Protein AF-A0A399UCQ7-F1 (afdb_monomer_lite)

pLDDT: mean 84.66, std 11.39, range [47.06, 95.5]

Radius of gyration: 17.12 Å; chains: 1; bounding box: 41×11×47 Å

Foldseek 3Di:
DLVVVLVVLLVVLVVLLVVLVVQLVVLVPDPDPCSVVSNVVSVVSNVVSNVVSVVSNVVSVVSVVVCPVVVDD

Secondary structure (DSSP, 8-state):
-HHHHHHHHHHHHHHHHHHHHHHHHHHHH--STTHHHHHHHHHHHHHHHHHHHHHHHHHHHHHHHHHHHHS--

Sequence (73 aa):
MAGLLVIIIWMGCVYLVLKGISILQIGMASNNASRGGLIAIGFAALTVSIIAALFFLRASGEQASALSSLGGF

Structure (mmCIF, N/CA/C/O backbone):
data_AF-A0A399UCQ7-F1
#
_entry.id   AF-A0A399UCQ7-F1
#
loop_
_atom_site.group_PDB
_atom_site.id
_atom_site.type_symbol
_atom_site.label_atom_id
_atom_site.label_alt_id
_atom_site.label_comp_id
_atom_site.label_asym_id
_atom_site.label_entity_id
_atom_site.label_seq_id
_atom_site.pdbx_PDB_ins_code
_atom_site.Cartn_x
_atom_site.Cartn_y
_atom_site.Cartn_z
_atom_site.occupancy
_atom_site.B_iso_or_equiv
_atom_site.auth_seq_id
_atom_site.auth_comp_id
_atom_site.auth_asym_id
_atom_site.auth_atom_id
_atom_site.pdbx_PDB_model_num
ATOM 1 N N . MET A 1 1 ? 21.146 7.304 -14.555 1.00 57.50 1 MET A N 1
ATOM 2 C CA . MET A 1 1 ? 20.512 7.472 -13.221 1.00 57.50 1 MET A CA 1
ATOM 3 C C . MET A 1 1 ? 19.017 7.133 -13.195 1.00 57.50 1 MET A C 1
ATOM 5 O O . MET A 1 1 ? 18.497 6.887 -12.116 1.00 57.50 1 MET A O 1
ATOM 9 N N . ALA A 1 2 ? 18.327 7.052 -14.340 1.00 64.56 2 ALA A N 1
ATOM 10 C CA . ALA A 1 2 ? 16.899 6.717 -14.393 1.00 64.56 2 ALA A CA 1
ATOM 11 C C . ALA A 1 2 ? 16.541 5.317 -13.839 1.00 64.56 2 ALA A C 1
ATOM 13 O O . ALA A 1 2 ? 15.486 5.164 -13.238 1.00 64.56 2 ALA A O 1
ATOM 14 N N . GLY A 1 3 ? 17.440 4.325 -13.912 1.00 69.62 3 GLY A N 1
ATOM 15 C CA . GLY A 1 3 ? 17.218 3.025 -13.256 1.00 69.62 3 GLY A CA 1
ATOM 16 C C . GLY A 1 3 ? 17.083 3.121 -11.728 1.00 69.62 3 GLY A C 1
ATOM 17 O O . GLY A 1 3 ? 16.291 2.402 -11.128 1.00 69.62 3 GLY A O 1
ATOM 18 N N . L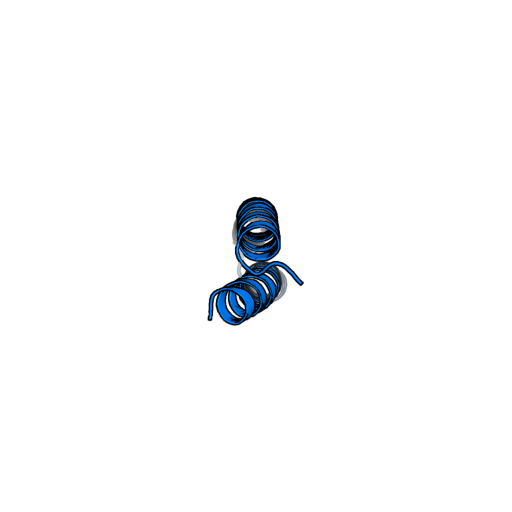EU A 1 4 ? 17.787 4.067 -11.097 1.00 79.38 4 LEU A N 1
ATOM 19 C CA . LEU A 1 4 ? 17.704 4.306 -9.653 1.00 79.38 4 LEU A CA 1
ATOM 20 C C . LEU A 1 4 ? 16.369 4.981 -9.283 1.00 79.38 4 LEU A C 1
ATOM 22 O O . LEU A 1 4 ? 15.766 4.634 -8.272 1.00 79.38 4 LEU A O 1
ATOM 26 N N . LEU A 1 5 ? 15.854 5.865 -10.148 1.00 79.06 5 LEU A N 1
ATOM 27 C CA . LEU A 1 5 ? 14.516 6.454 -10.002 1.00 79.06 5 LEU A CA 1
ATOM 28 C C . LEU A 1 5 ? 13.409 5.396 -10.063 1.00 79.06 5 LEU A C 1
ATOM 30 O O . LEU A 1 5 ? 12.513 5.423 -9.226 1.00 79.06 5 LEU A O 1
ATOM 34 N N . VAL A 1 6 ? 13.498 4.431 -10.984 1.00 81.44 6 VAL A N 1
ATOM 35 C CA . VAL A 1 6 ? 12.530 3.323 -11.070 1.00 81.44 6 VAL A CA 1
ATOM 36 C C . VAL A 1 6 ? 12.504 2.527 -9.763 1.00 81.44 6 VAL A C 1
ATOM 38 O O . VAL A 1 6 ? 11.429 2.277 -9.223 1.00 81.44 6 VAL A O 1
ATOM 41 N N . ILE A 1 7 ? 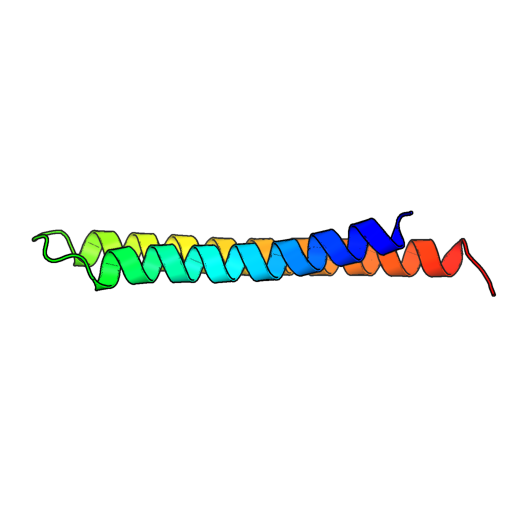13.672 2.189 -9.206 1.00 85.31 7 ILE A N 1
ATOM 42 C CA . ILE A 1 7 ? 13.767 1.458 -7.932 1.00 85.31 7 ILE A CA 1
ATOM 43 C C . ILE A 1 7 ? 13.150 2.269 -6.782 1.00 85.31 7 ILE A C 1
ATOM 45 O O . ILE A 1 7 ? 12.370 1.723 -6.002 1.00 85.31 7 ILE A O 1
ATOM 49 N N . ILE A 1 8 ? 13.435 3.574 -6.697 1.00 87.62 8 ILE A N 1
ATOM 50 C CA . ILE A 1 8 ? 12.845 4.451 -5.673 1.00 87.62 8 ILE A CA 1
ATOM 51 C C . ILE A 1 8 ? 11.319 4.503 -5.805 1.00 87.62 8 ILE A C 1
ATOM 53 O O . ILE A 1 8 ? 10.628 4.429 -4.791 1.00 87.62 8 ILE A O 1
ATOM 57 N N . ILE A 1 9 ? 10.775 4.592 -7.024 1.00 89.12 9 ILE A N 1
ATOM 58 C CA . ILE A 1 9 ? 9.320 4.621 -7.227 1.00 89.12 9 ILE A CA 1
ATOM 59 C C . ILE A 1 9 ? 8.693 3.282 -6.831 1.00 89.12 9 ILE A C 1
ATOM 61 O O . ILE A 1 9 ? 7.658 3.274 -6.166 1.00 89.12 9 ILE A O 1
ATOM 65 N N . TRP A 1 10 ? 9.332 2.154 -7.148 1.00 86.69 10 TRP A N 1
ATOM 66 C CA . TRP A 1 10 ? 8.888 0.833 -6.695 1.00 86.69 10 TRP A CA 1
ATOM 67 C C . TRP A 1 10 ? 8.845 0.731 -5.167 1.00 86.69 10 TRP A C 1
ATOM 69 O O . TRP A 1 10 ? 7.827 0.328 -4.601 1.00 86.69 10 TRP A O 1
ATOM 79 N N . MET A 1 11 ? 9.909 1.163 -4.486 1.00 91.12 11 MET A N 1
ATOM 80 C CA . MET A 1 11 ? 9.941 1.217 -3.020 1.00 91.12 11 MET A CA 1
ATOM 81 C C . MET A 1 11 ? 8.876 2.173 -2.464 1.00 91.12 11 MET A C 1
ATOM 83 O O . MET A 1 11 ? 8.213 1.856 -1.476 1.00 91.12 11 MET A O 1
ATOM 87 N N . GLY A 1 12 ? 8.661 3.311 -3.128 1.00 89.94 12 GLY A N 1
ATOM 88 C CA . GLY A 1 12 ? 7.622 4.281 -2.796 1.00 89.94 12 GLY A CA 1
ATOM 89 C C . GLY A 1 12 ? 6.210 3.710 -2.923 1.00 89.94 12 GLY A C 1
ATOM 90 O O . GLY A 1 12 ? 5.388 3.946 -2.044 1.00 89.94 12 GLY A O 1
ATOM 91 N N . CYS A 1 13 ? 5.938 2.903 -3.953 1.00 92.69 13 CYS A N 1
ATOM 92 C CA . CYS A 1 13 ? 4.653 2.222 -4.141 1.00 92.69 13 CYS A CA 1
ATOM 93 C C . CYS A 1 13 ? 4.365 1.246 -2.996 1.00 92.69 13 CYS A C 1
ATOM 95 O O . CYS A 1 13 ? 3.276 1.269 -2.421 1.00 92.69 13 CYS A O 1
ATOM 97 N N . VAL A 1 14 ? 5.356 0.432 -2.619 1.00 91.50 14 VAL A N 1
ATOM 98 C CA . VAL A 1 14 ? 5.243 -0.484 -1.473 1.00 91.50 14 VAL A CA 1
ATOM 99 C C . VAL A 1 14 ? 4.995 0.301 -0.184 1.00 91.50 14 VAL A C 1
ATOM 101 O O . VAL A 1 14 ? 4.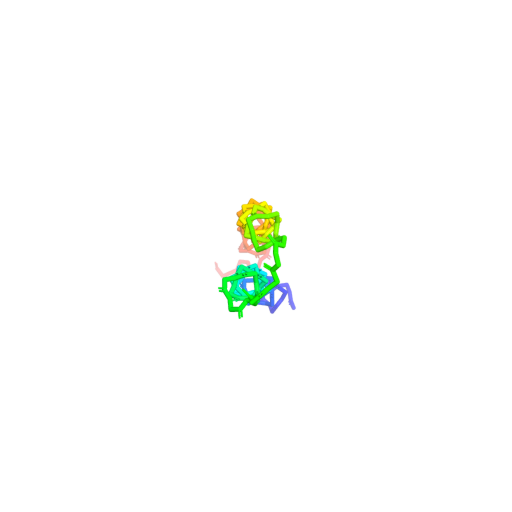081 -0.025 0.575 1.00 91.50 14 VAL A O 1
ATOM 104 N N . TYR A 1 15 ? 5.749 1.380 0.040 1.00 94.06 15 TYR A N 1
ATOM 105 C CA . TYR A 1 15 ? 5.570 2.249 1.201 1.00 94.06 15 TYR A CA 1
ATOM 106 C C . TYR A 1 15 ? 4.167 2.871 1.263 1.00 94.06 15 TYR A C 1
ATOM 108 O O . TYR A 1 15 ? 3.557 2.902 2.331 1.00 94.06 15 TYR A O 1
ATOM 116 N N . LEU A 1 16 ? 3.623 3.319 0.128 1.00 93.56 16 LEU A N 1
ATOM 117 C CA . LEU A 1 16 ? 2.282 3.905 0.022 1.00 93.56 16 LEU A CA 1
ATOM 118 C C . LEU A 1 16 ? 1.194 2.923 0.477 1.00 93.56 16 LEU A C 1
ATOM 120 O O . LEU A 1 16 ? 0.298 3.289 1.243 1.00 93.56 16 LEU A O 1
ATOM 124 N N . VAL A 1 17 ? 1.301 1.659 0.062 1.00 94.31 17 VAL A N 1
ATOM 125 C CA . VAL A 1 17 ? 0.366 0.602 0.472 1.00 94.31 17 VAL A CA 1
ATOM 126 C C . VAL A 1 17 ? 0.514 0.296 1.963 1.00 94.31 17 VAL A C 1
ATOM 128 O O . VAL A 1 17 ? -0.484 0.305 2.685 1.00 94.31 17 VAL A O 1
ATOM 131 N N . LEU A 1 18 ? 1.744 0.114 2.457 1.00 94.94 18 LEU A N 1
ATOM 132 C CA . LEU A 1 18 ? 2.009 -0.110 3.886 1.00 94.94 18 LEU A CA 1
ATOM 133 C C . LEU A 1 18 ? 1.478 1.038 4.753 1.00 94.94 18 LEU A C 1
ATOM 135 O O . LEU A 1 18 ? 0.917 0.811 5.829 1.00 94.94 18 LEU A O 1
ATOM 139 N N . LYS A 1 19 ? 1.588 2.277 4.271 1.00 93.31 19 LYS A N 1
ATOM 140 C CA . LYS A 1 19 ? 1.042 3.448 4.953 1.00 93.31 19 LYS A CA 1
ATOM 141 C C . LYS A 1 19 ? -0.485 3.405 5.017 1.00 93.31 19 LYS A C 1
ATOM 143 O O . LYS A 1 19 ? -1.040 3.669 6.080 1.00 93.31 19 LYS A O 1
ATOM 148 N N . GLY A 1 20 ? -1.152 3.021 3.926 1.00 91.06 20 GLY A N 1
ATOM 149 C CA . GLY A 1 20 ? -2.603 2.802 3.904 1.00 91.06 20 GLY A CA 1
ATOM 150 C C . GLY A 1 20 ? -3.052 1.751 4.924 1.00 91.06 20 GLY A C 1
ATOM 151 O O . GLY A 1 20 ? -3.987 1.991 5.688 1.00 91.06 20 GLY A O 1
ATOM 152 N N . ILE A 1 21 ? -2.326 0.631 5.017 1.00 95.06 21 ILE A N 1
ATOM 153 C CA . ILE A 1 21 ? -2.583 -0.424 6.014 1.00 95.06 21 ILE A CA 1
ATOM 154 C C . ILE A 1 21 ? -2.426 0.125 7.437 1.00 95.06 21 ILE A C 1
ATOM 156 O O . ILE A 1 21 ? -3.267 -0.135 8.295 1.00 95.06 21 ILE A O 1
ATOM 160 N N . SER A 1 22 ? -1.396 0.938 7.679 1.00 93.50 22 SER A N 1
ATOM 161 C CA . SER A 1 22 ? -1.146 1.557 8.988 1.00 93.50 22 SER A CA 1
ATOM 162 C C . SER A 1 22 ? -2.315 2.447 9.436 1.00 93.50 22 SER A C 1
ATOM 164 O O . SER A 1 22 ? -2.717 2.416 10.595 1.00 93.50 22 SER A O 1
ATOM 166 N N . ILE A 1 23 ? -2.897 3.224 8.515 1.00 92.56 23 ILE A N 1
ATOM 167 C CA . ILE A 1 23 ? -4.055 4.091 8.798 1.00 92.56 23 ILE A CA 1
ATOM 168 C C . ILE A 1 23 ? -5.292 3.248 9.136 1.00 92.56 23 ILE A C 1
ATOM 170 O O . ILE A 1 23 ? -6.007 3.558 10.090 1.00 92.56 23 ILE A O 1
ATOM 174 N N . LEU A 1 24 ? -5.519 2.153 8.406 1.00 92.69 24 LEU A N 1
ATOM 175 C CA . LEU A 1 24 ? -6.605 1.220 8.709 1.00 92.69 24 LEU A CA 1
ATOM 176 C C . LEU A 1 24 ? -6.429 0.575 10.094 1.00 92.69 24 LEU A C 1
ATOM 178 O O . LEU A 1 24 ? -7.386 0.509 10.864 1.00 92.69 24 LEU A O 1
ATOM 182 N N . GLN A 1 25 ? -5.207 0.169 10.446 1.00 92.62 25 GLN A N 1
ATOM 183 C CA . GLN A 1 25 ? -4.890 -0.396 11.761 1.00 92.62 25 GLN A CA 1
ATOM 184 C C . GLN A 1 25 ? -5.158 0.592 12.904 1.00 92.62 25 GLN A C 1
ATOM 186 O O . GLN A 1 25 ? -5.711 0.189 13.927 1.00 92.62 25 GLN A O 1
ATOM 191 N N . ILE A 1 26 ? -4.849 1.881 12.722 1.00 91.06 26 ILE A N 1
ATOM 192 C CA . ILE A 1 26 ? -5.181 2.932 13.700 1.00 91.06 26 ILE A CA 1
ATOM 193 C C . ILE A 1 26 ? -6.699 3.004 13.922 1.00 91.06 26 ILE A C 1
ATOM 195 O O . ILE A 1 26 ? -7.156 3.066 15.064 1.00 91.06 26 ILE A O 1
ATOM 199 N N . GLY A 1 27 ? -7.491 2.941 12.848 1.00 88.38 27 GLY A N 1
ATOM 200 C CA . GLY A 1 27 ? -8.952 2.905 12.944 1.00 88.38 27 GLY A CA 1
ATOM 201 C C . GLY A 1 27 ? -9.474 1.652 13.657 1.00 88.38 27 GLY A C 1
ATOM 202 O O . GLY A 1 27 ? -10.374 1.745 14.490 1.00 88.38 27 GLY A O 1
ATOM 203 N N . MET A 1 28 ? -8.876 0.487 13.390 1.00 88.19 28 MET A N 1
ATOM 204 C CA . MET A 1 28 ? -9.260 -0.785 14.015 1.00 88.19 28 MET A CA 1
ATOM 205 C C . MET A 1 28 ? -8.919 -0.856 15.506 1.00 88.19 28 MET A C 1
ATOM 207 O O . MET A 1 28 ? -9.712 -1.414 16.271 1.00 88.19 28 MET A O 1
ATOM 211 N N . ALA A 1 29 ? -7.774 -0.297 15.905 1.00 90.56 29 ALA A N 1
ATOM 212 C CA . ALA A 1 29 ? -7.304 -0.246 17.288 1.00 90.56 29 ALA A CA 1
ATOM 213 C C . ALA A 1 29 ? -7.969 0.868 18.118 1.00 90.56 29 ALA A C 1
ATOM 215 O O . ALA A 1 29 ? -7.803 0.914 19.335 1.00 90.56 29 ALA A O 1
ATOM 216 N N . SER A 1 30 ? -8.725 1.770 17.483 1.00 86.81 30 SER A N 1
ATOM 217 C CA . SER A 1 30 ? -9.426 2.843 18.184 1.00 86.81 30 SER A CA 1
ATOM 218 C C . SER A 1 30 ? -10.558 2.299 19.059 1.00 86.81 30 SER A C 1
ATOM 220 O O . SER A 1 30 ? -11.384 1.511 18.599 1.00 86.81 30 SER A O 1
ATOM 222 N N . ASN A 1 31 ? -10.632 2.777 20.305 1.00 84.06 31 ASN A N 1
ATOM 223 C CA . ASN A 1 31 ? -11.693 2.440 21.261 1.00 84.06 31 ASN A CA 1
ATOM 224 C C . ASN A 1 31 ? -12.773 3.540 21.373 1.00 84.06 31 ASN A C 1
ATOM 226 O O . ASN A 1 31 ? -13.502 3.618 22.357 1.00 84.06 31 ASN A O 1
ATOM 230 N N . ASN A 1 32 ? -12.849 4.434 20.382 1.00 82.50 32 ASN A N 1
ATOM 231 C CA . ASN A 1 32 ? -13.796 5.549 20.370 1.00 82.50 32 ASN A CA 1
ATOM 232 C C . ASN A 1 32 ? -15.185 5.121 19.872 1.00 82.50 32 ASN A C 1
ATOM 234 O O . ASN A 1 32 ? -15.305 4.238 19.024 1.00 82.50 32 ASN A O 1
ATOM 238 N N . ALA A 1 33 ? -16.235 5.831 20.300 1.00 78.88 33 ALA A N 1
ATOM 239 C CA . ALA A 1 33 ? -17.607 5.621 19.816 1.00 78.88 33 ALA A CA 1
ATOM 240 C C . ALA A 1 33 ? -17.726 5.732 18.279 1.00 78.88 33 ALA A C 1
ATOM 242 O O . ALA A 1 33 ? -18.520 5.033 17.655 1.00 78.88 33 ALA A O 1
ATOM 243 N N . SER A 1 34 ? -16.869 6.545 17.651 1.00 80.62 34 SER A N 1
ATOM 244 C CA . SER A 1 34 ? -16.813 6.746 16.195 1.00 80.62 34 SER A CA 1
ATOM 245 C C . SER A 1 34 ? -15.906 5.752 15.448 1.00 80.62 34 SER A C 1
ATOM 247 O O . SER A 1 34 ? -15.490 6.029 14.321 1.00 80.62 34 SER A O 1
ATOM 249 N N . ARG A 1 35 ? -15.583 4.592 16.039 1.00 82.44 35 ARG A N 1
ATOM 250 C CA . ARG A 1 35 ? -14.699 3.565 15.450 1.00 82.44 35 ARG A CA 1
ATOM 251 C C . ARG A 1 35 ? -15.107 3.161 14.031 1.00 82.44 35 ARG A C 1
ATOM 253 O O . ARG A 1 35 ? -14.246 3.030 13.168 1.00 82.44 35 ARG A O 1
ATOM 260 N N . GLY A 1 36 ? -16.408 3.027 13.766 1.00 85.50 36 GLY A N 1
ATOM 261 C CA . GLY A 1 36 ? -16.915 2.691 12.429 1.00 85.50 36 GLY A CA 1
ATOM 262 C C . GLY A 1 36 ? -16.517 3.717 11.361 1.00 85.50 36 GLY A C 1
ATOM 263 O O . GLY A 1 36 ? -16.069 3.337 10.282 1.00 85.50 36 GLY A O 1
ATOM 264 N N . GLY A 1 37 ? -16.590 5.013 11.686 1.00 87.38 37 GLY A N 1
ATOM 265 C CA . GLY A 1 37 ? -16.169 6.087 10.782 1.00 87.38 37 GLY A CA 1
ATOM 266 C C . GLY A 1 37 ? -14.662 6.078 10.519 1.00 87.38 37 GLY A C 1
ATOM 267 O O . GLY A 1 37 ? -14.231 6.247 9.382 1.00 87.38 37 GLY A O 1
ATOM 268 N N . LEU A 1 38 ? -13.853 5.799 11.545 1.00 88.75 38 LEU A N 1
ATOM 269 C CA . LEU A 1 38 ? -12.397 5.691 11.401 1.00 88.75 38 LEU A CA 1
ATOM 270 C C . LEU A 1 38 ? -11.981 4.488 10.547 1.00 88.75 38 LEU A C 1
ATOM 272 O O . LEU A 1 38 ? -11.068 4.603 9.732 1.00 88.75 38 LEU A O 1
ATOM 276 N N . ILE A 1 39 ? -12.668 3.352 10.690 1.00 91.56 39 ILE A N 1
ATOM 277 C CA . ILE A 1 39 ? -12.436 2.172 9.849 1.00 91.56 39 ILE A CA 1
ATOM 278 C C . ILE A 1 39 ? -12.812 2.470 8.393 1.00 91.56 39 ILE A C 1
ATOM 280 O O . ILE A 1 39 ? -12.045 2.129 7.495 1.00 91.56 39 ILE A O 1
ATOM 284 N N . ALA A 1 40 ? -13.940 3.147 8.148 1.00 91.44 40 ALA A N 1
ATOM 285 C CA . ALA A 1 40 ? -14.356 3.529 6.798 1.00 91.44 40 ALA A CA 1
ATOM 286 C C . ALA A 1 40 ? -13.337 4.465 6.121 1.00 91.44 40 ALA A C 1
ATOM 288 O O . ALA A 1 40 ? -12.964 4.242 4.968 1.00 91.44 40 ALA A O 1
ATOM 289 N N . ILE A 1 41 ? -12.821 5.461 6.851 1.00 91.75 41 ILE A N 1
ATOM 290 C CA . ILE A 1 41 ? -11.755 6.353 6.364 1.00 91.75 41 ILE A CA 1
ATOM 291 C C . ILE A 1 41 ? -10.466 5.566 6.103 1.00 91.75 41 ILE A C 1
ATOM 293 O O . ILE A 1 41 ? -9.821 5.773 5.077 1.00 91.75 41 ILE A O 1
ATOM 297 N N . GLY A 1 42 ? -10.106 4.636 6.990 1.00 91.81 42 GLY A N 1
ATOM 298 C CA . GLY A 1 42 ? -8.954 3.758 6.799 1.00 91.81 42 GLY A CA 1
ATOM 299 C C . GLY A 1 42 ? -9.067 2.902 5.537 1.00 91.81 42 GLY A C 1
ATOM 300 O O . GLY A 1 42 ? -8.106 2.797 4.776 1.00 91.81 42 GLY A O 1
ATOM 301 N N . PHE A 1 43 ? -10.252 2.354 5.263 1.00 92.69 43 PHE A N 1
ATOM 302 C CA . PHE A 1 43 ? -10.522 1.585 4.047 1.00 92.69 43 PHE A CA 1
ATOM 303 C C . PHE A 1 43 ? -10.449 2.453 2.787 1.00 92.69 43 PHE A C 1
ATOM 305 O O . PHE A 1 43 ? -9.857 2.043 1.785 1.00 92.69 43 PHE A O 1
ATOM 312 N N . ALA A 1 44 ? -11.001 3.667 2.839 1.00 93.75 44 ALA A N 1
ATOM 313 C CA . ALA A 1 44 ? -10.909 4.623 1.740 1.00 93.75 44 ALA A CA 1
ATOM 314 C C . ALA A 1 44 ? -9.446 5.006 1.456 1.00 93.75 44 ALA A C 1
ATOM 316 O O . ALA A 1 44 ? -9.005 4.944 0.309 1.00 93.75 44 ALA A O 1
ATOM 317 N N . ALA A 1 45 ? -8.666 5.313 2.497 1.00 93.25 45 ALA A N 1
ATOM 318 C CA . ALA A 1 45 ? -7.249 5.653 2.378 1.00 93.25 45 ALA A CA 1
ATOM 319 C C . ALA A 1 45 ? -6.413 4.499 1.799 1.00 93.25 45 ALA A C 1
ATOM 321 O O . ALA A 1 45 ? -5.565 4.734 0.939 1.00 93.25 45 ALA A O 1
ATOM 322 N N . LEU A 1 46 ? -6.678 3.256 2.220 1.00 94.81 46 LEU A N 1
ATOM 323 C CA . LEU A 1 46 ? -6.034 2.062 1.665 1.00 94.81 46 LEU A CA 1
ATOM 324 C C . LEU A 1 46 ? -6.382 1.859 0.184 1.00 94.81 46 LEU A C 1
ATOM 326 O O . LEU A 1 46 ? -5.517 1.547 -0.629 1.00 94.81 46 LEU A O 1
ATOM 330 N N . THR A 1 47 ? -7.645 2.053 -0.185 1.00 95.38 47 THR A N 1
ATOM 331 C CA . THR A 1 47 ? -8.082 1.890 -1.578 1.00 95.38 47 THR A CA 1
ATOM 332 C C . THR A 1 47 ? -7.404 2.922 -2.481 1.00 95.38 47 THR A C 1
ATOM 334 O O . THR A 1 47 ? -6.868 2.574 -3.533 1.00 95.38 47 THR A O 1
ATOM 337 N N . VAL A 1 48 ? -7.351 4.184 -2.043 1.00 95.50 48 VAL A N 1
ATOM 338 C CA . VAL A 1 48 ? -6.660 5.260 -2.767 1.00 95.50 48 VAL A CA 1
ATOM 339 C C . VAL A 1 48 ? -5.160 4.981 -2.879 1.00 95.50 48 VAL A C 1
ATOM 341 O O . VAL A 1 48 ? -4.590 5.189 -3.950 1.00 95.50 48 VAL A O 1
ATOM 344 N N . SER A 1 49 ? -4.513 4.472 -1.823 1.00 95.19 49 SER A N 1
ATOM 345 C CA . SER A 1 49 ? -3.080 4.172 -1.874 1.00 95.19 49 SER A CA 1
ATOM 346 C C . SER A 1 49 ? -2.745 3.031 -2.836 1.00 95.19 49 SER A C 1
ATOM 348 O O . SER A 1 49 ? -1.742 3.119 -3.543 1.00 95.19 49 SER A O 1
ATOM 350 N N . ILE A 1 50 ? -3.603 2.010 -2.935 1.00 94.50 50 ILE A N 1
ATOM 351 C CA . ILE A 1 50 ? -3.462 0.923 -3.916 1.00 94.50 50 ILE A CA 1
ATOM 352 C C . ILE A 1 50 ? -3.613 1.454 -5.346 1.00 94.50 50 ILE A C 1
ATOM 354 O O . ILE A 1 50 ? -2.786 1.144 -6.204 1.00 94.50 50 ILE A O 1
ATOM 358 N N . ILE A 1 51 ? -4.631 2.280 -5.610 1.00 95.06 51 ILE A N 1
ATOM 359 C CA . ILE A 1 51 ? -4.850 2.867 -6.942 1.00 95.06 51 ILE A CA 1
ATOM 360 C C . ILE A 1 51 ? -3.657 3.740 -7.348 1.00 95.06 51 ILE A C 1
ATOM 362 O O . ILE A 1 51 ? -3.144 3.607 -8.461 1.00 95.06 51 ILE A O 1
ATOM 366 N N . ALA A 1 52 ? -3.177 4.592 -6.438 1.00 92.94 52 ALA A N 1
ATOM 367 C CA . ALA A 1 52 ? -2.007 5.427 -6.677 1.00 92.94 52 ALA A CA 1
ATOM 368 C C . ALA A 1 52 ? -0.756 4.579 -6.957 1.00 92.94 52 ALA A C 1
ATOM 370 O O . ALA A 1 52 ? -0.044 4.842 -7.925 1.00 92.94 52 ALA A O 1
ATOM 371 N N . ALA A 1 53 ? -0.517 3.527 -6.168 1.00 91.62 53 ALA A N 1
ATOM 372 C CA . ALA A 1 53 ? 0.606 2.617 -6.376 1.00 91.62 53 ALA A CA 1
ATOM 373 C C . ALA A 1 53 ? 0.552 1.948 -7.759 1.00 91.62 53 ALA A C 1
ATOM 375 O O . ALA A 1 53 ? 1.554 1.945 -8.465 1.00 91.62 53 ALA A O 1
ATOM 376 N N . LEU A 1 54 ? -0.612 1.452 -8.194 1.00 91.12 54 LEU A N 1
ATOM 377 C CA . LEU A 1 54 ? -0.772 0.852 -9.525 1.00 91.12 54 LEU A CA 1
ATOM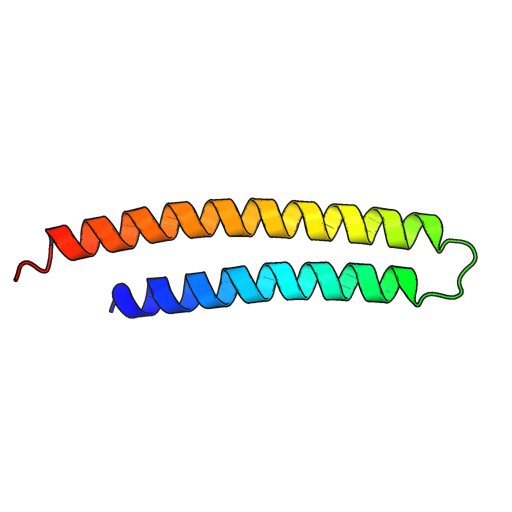 378 C C . LEU A 1 54 ? -0.486 1.847 -10.658 1.00 91.12 54 LEU A C 1
ATOM 380 O O . LEU A 1 54 ? 0.152 1.483 -11.649 1.00 91.12 54 LEU A O 1
ATOM 384 N N . PHE A 1 55 ? -0.928 3.098 -10.510 1.00 91.94 55 PHE A N 1
ATOM 385 C CA . PHE A 1 55 ? -0.651 4.159 -11.478 1.00 91.94 55 PHE A CA 1
ATOM 386 C C . PHE A 1 55 ? 0.854 4.443 -11.589 1.00 91.94 55 PHE A C 1
ATOM 388 O O . PHE A 1 55 ? 1.412 4.422 -12.688 1.00 91.94 55 PHE A O 1
ATOM 395 N N . PHE A 1 56 ? 1.536 4.628 -10.454 1.00 88.81 56 PHE A N 1
ATOM 396 C CA . PHE A 1 56 ? 2.980 4.870 -10.431 1.00 88.81 56 PHE A CA 1
ATOM 397 C C . PHE A 1 56 ? 3.793 3.677 -10.938 1.00 88.81 56 PHE A C 1
ATOM 399 O O . PHE A 1 56 ? 4.830 3.867 -11.576 1.00 88.81 56 PHE A O 1
ATOM 406 N N . LEU A 1 57 ? 3.320 2.452 -10.712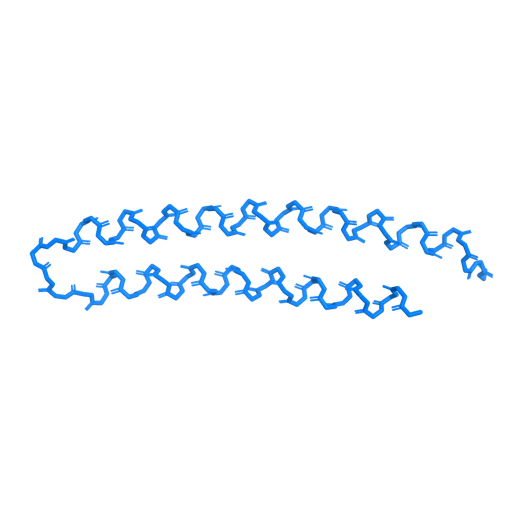 1.00 88.31 57 LEU A N 1
ATOM 407 C CA . LEU A 1 57 ? 3.989 1.235 -11.164 1.00 88.31 57 LEU A CA 1
ATOM 408 C C . LEU A 1 57 ? 3.940 1.104 -12.694 1.00 88.31 57 LEU A C 1
ATOM 410 O O . LEU A 1 57 ? 4.958 0.793 -13.313 1.00 88.31 57 LEU A O 1
ATOM 414 N N . ARG A 1 58 ? 2.804 1.446 -13.322 1.00 86.81 58 ARG A N 1
ATOM 415 C CA . ARG A 1 58 ? 2.696 1.540 -14.790 1.00 86.81 58 ARG A CA 1
ATOM 416 C C . ARG A 1 58 ? 3.602 2.627 -15.364 1.00 86.81 58 ARG A C 1
ATOM 418 O O . ARG A 1 58 ? 4.400 2.338 -16.251 1.00 86.81 58 ARG A O 1
ATOM 425 N N . ALA A 1 59 ? 3.552 3.831 -14.794 1.00 84.69 59 ALA A N 1
ATOM 426 C CA . ALA A 1 59 ? 4.400 4.945 -15.222 1.00 84.69 59 ALA A CA 1
ATOM 427 C C . ALA A 1 59 ? 5.904 4.638 -15.069 1.00 84.69 59 ALA A C 1
ATOM 429 O O . ALA A 1 59 ? 6.731 5.128 -15.838 1.00 84.69 59 ALA A O 1
ATOM 430 N N . SER A 1 60 ? 6.275 3.808 -14.089 1.00 83.38 60 SER A N 1
ATOM 431 C CA . SER A 1 60 ? 7.657 3.354 -13.896 1.00 83.38 60 SER A CA 1
ATOM 432 C C . SER A 1 60 ? 8.081 2.310 -14.926 1.00 83.38 60 SER A C 1
ATOM 434 O O . SER A 1 60 ? 9.235 2.313 -15.349 1.00 83.38 60 SER A O 1
ATOM 436 N N . GLY A 1 61 ? 7.166 1.431 -15.347 1.00 80.50 61 GLY A N 1
ATOM 437 C CA . GLY A 1 61 ? 7.420 0.446 -16.402 1.00 80.50 61 GLY A CA 1
ATOM 438 C C . GLY A 1 61 ? 7.729 1.104 -17.748 1.00 80.50 61 GLY A C 1
ATOM 439 O O . GLY A 1 61 ? 8.697 0.734 -18.412 1.00 80.50 61 GLY A O 1
ATOM 440 N N . GLU A 1 62 ? 6.975 2.144 -18.107 1.00 82.56 62 GLU A N 1
ATOM 441 C CA . GLU A 1 62 ? 7.222 2.935 -19.319 1.00 82.56 62 GLU A CA 1
ATOM 442 C C . GLU A 1 62 ? 8.596 3.622 -19.270 1.00 82.56 62 GLU A C 1
ATOM 444 O O . GLU A 1 62 ? 9.381 3.503 -20.212 1.00 82.56 62 GLU A O 1
ATOM 449 N N . GLN A 1 63 ? 8.955 4.237 -18.137 1.00 76.19 63 GLN A N 1
ATOM 450 C CA . GLN A 1 63 ? 10.279 4.842 -17.941 1.00 76.19 63 GLN A CA 1
ATOM 451 C C . GLN A 1 63 ? 11.424 3.822 -18.037 1.00 76.19 63 GLN A C 1
ATOM 453 O O . GLN A 1 63 ? 12.471 4.125 -18.611 1.00 76.19 63 GLN A O 1
ATOM 458 N N . ALA A 1 64 ? 11.231 2.607 -17.515 1.00 76.81 64 ALA A N 1
ATOM 459 C CA . ALA A 1 64 ? 12.212 1.531 -17.629 1.00 76.81 64 ALA A CA 1
ATOM 460 C C . ALA A 1 64 ? 12.391 1.068 -19.087 1.00 76.81 64 ALA A C 1
ATOM 462 O O . ALA A 1 64 ? 13.524 0.899 -19.539 1.00 76.81 64 ALA A O 1
ATOM 463 N N . SER A 1 65 ? 11.296 0.924 -19.844 1.00 70.62 65 SER A N 1
ATOM 464 C CA . SER A 1 65 ? 11.352 0.545 -21.265 1.00 70.62 65 SER A CA 1
ATOM 465 C C . SER A 1 65 ? 12.016 1.612 -22.142 1.00 70.62 65 SER A C 1
ATOM 467 O O . SER A 1 65 ? 12.869 1.284 -22.966 1.00 70.62 65 SER A O 1
ATOM 469 N N . ALA A 1 66 ? 11.713 2.894 -21.908 1.00 72.38 66 ALA A N 1
ATOM 470 C CA . ALA A 1 66 ? 12.348 4.001 -22.614 1.00 72.38 66 ALA A CA 1
ATOM 471 C C . ALA A 1 66 ? 13.860 4.027 -22.346 1.00 72.38 66 ALA A C 1
ATOM 473 O O . ALA A 1 66 ? 14.653 4.186 -23.274 1.00 72.38 66 ALA A O 1
ATOM 474 N N . LEU A 1 67 ? 14.275 3.781 -21.100 1.00 69.00 67 LEU A N 1
ATOM 475 C CA . LEU A 1 67 ? 15.691 3.700 -20.755 1.00 69.00 67 LEU A CA 1
ATOM 476 C C . LEU A 1 67 ? 16.387 2.498 -21.409 1.00 69.00 67 LEU A C 1
ATOM 478 O O . LEU A 1 67 ? 17.511 2.643 -21.881 1.00 69.00 67 LEU A O 1
ATOM 482 N N . SER A 1 68 ? 15.715 1.345 -21.485 1.00 68.56 68 SER A N 1
ATOM 483 C CA . SER A 1 68 ? 16.225 0.166 -22.198 1.00 68.56 68 SER A CA 1
ATOM 484 C C . SER A 1 68 ? 16.403 0.425 -23.696 1.00 68.56 68 SER A C 1
ATOM 486 O O . SER A 1 68 ? 17.336 -0.104 -24.286 1.00 68.56 68 SER A O 1
ATOM 488 N N . SER A 1 69 ? 15.541 1.243 -24.310 1.00 66.50 69 SER A N 1
ATOM 489 C CA . SER A 1 69 ? 15.660 1.607 -25.730 1.00 66.50 69 SER A CA 1
ATOM 490 C C . SER A 1 69 ? 16.771 2.627 -26.023 1.00 66.50 69 SER A C 1
ATOM 492 O O . SER A 1 69 ? 17.295 2.660 -27.130 1.00 66.50 69 SER A O 1
ATOM 494 N N . LEU A 1 70 ? 17.145 3.448 -25.033 1.00 61.78 70 LEU A N 1
ATOM 495 C CA . LEU A 1 70 ? 18.182 4.485 -25.141 1.00 61.78 70 LEU A CA 1
ATOM 496 C C . LEU A 1 70 ? 19.579 3.990 -24.745 1.00 61.78 70 LEU A C 1
ATOM 498 O O . LEU A 1 70 ? 20.578 4.507 -25.236 1.00 61.78 70 LEU A O 1
ATOM 502 N N . GLY A 1 71 ? 19.654 3.025 -23.830 1.00 55.25 71 GLY A N 1
ATOM 503 C CA . GLY A 1 71 ? 20.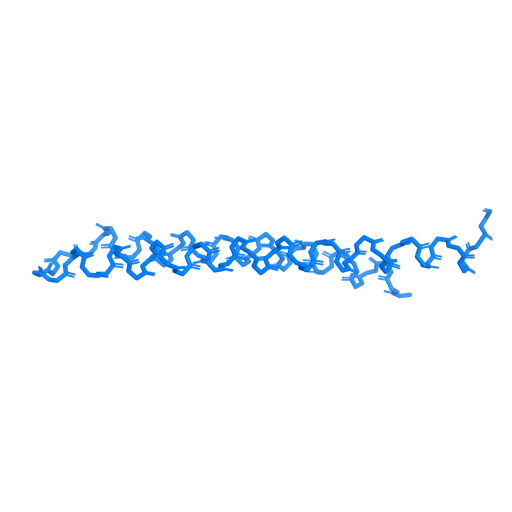897 2.501 -23.265 1.00 55.25 71 GLY A CA 1
ATOM 504 C C . GLY A 1 71 ? 21.409 1.229 -23.932 1.00 55.25 71 GLY A C 1
ATOM 505 O O . GLY A 1 71 ? 22.033 0.442 -23.229 1.00 55.25 71 GLY A O 1
ATOM 506 N N . GLY A 1 72 ? 21.110 1.017 -25.220 1.00 47.06 72 GLY A N 1
ATOM 507 C CA . GLY A 1 72 ? 21.439 -0.199 -25.971 1.00 47.06 72 GLY A CA 1
ATOM 508 C C . GLY A 1 72 ? 22.799 -0.803 -25.610 1.00 47.06 72 GLY A C 1
ATOM 509 O O . GLY A 1 72 ? 23.846 -0.256 -25.957 1.00 47.06 72 GLY A O 1
ATOM 510 N N . PHE A 1 73 ? 22.734 -1.937 -24.916 1.00 48.41 73 PHE A N 1
ATOM 511 C CA . PHE A 1 73 ? 23.552 -3.096 -25.243 1.00 48.41 73 PHE A CA 1
ATOM 512 C C . PHE A 1 73 ? 22.795 -3.906 -26.294 1.00 48.41 73 PHE A C 1
ATOM 514 O O . PHE A 1 73 ? 21.548 -3.980 -26.171 1.00 48.41 73 PHE A O 1
#